Protein AF-A0A2K8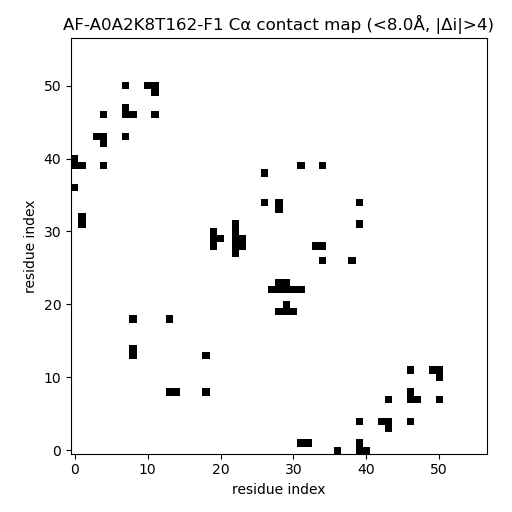T162-F1 (afdb_monomer)

Structure (mmCIF, N/CA/C/O backbone):
data_AF-A0A2K8T162-F1
#
_entry.id   AF-A0A2K8T162-F1
#
loop_
_atom_site.group_PDB
_atom_site.id
_atom_site.type_symbol
_atom_site.label_atom_id
_atom_site.label_alt_id
_atom_site.label_comp_id
_atom_site.label_asym_id
_atom_site.label_entity_id
_atom_site.label_seq_id
_atom_site.pdbx_PDB_ins_code
_atom_site.Cartn_x
_atom_site.Cartn_y
_atom_site.Cartn_z
_atom_site.occupancy
_atom_site.B_iso_or_equiv
_atom_site.auth_seq_id
_atom_site.auth_comp_id
_atom_site.auth_asym_id
_atom_site.auth_atom_id
_atom_site.pdbx_PDB_model_num
ATOM 1 N N . MET A 1 1 ? -8.330 -11.052 -2.930 1.00 64.44 1 MET A N 1
ATOM 2 C CA . MET A 1 1 ? -7.722 -9.821 -2.381 1.00 64.44 1 MET A CA 1
ATOM 3 C C . MET A 1 1 ? -6.260 -9.661 -2.808 1.00 64.44 1 MET A C 1
ATOM 5 O O . MET A 1 1 ? -5.982 -8.743 -3.564 1.00 64.44 1 MET A O 1
ATOM 9 N N . ILE A 1 2 ? -5.352 -10.590 -2.468 1.00 77.94 2 ILE A N 1
ATOM 10 C CA . ILE A 1 2 ? -3.912 -10.510 -2.827 1.00 77.94 2 ILE A CA 1
ATOM 11 C C . ILE A 1 2 ? -3.648 -10.331 -4.336 1.00 77.94 2 ILE A C 1
ATOM 13 O O . ILE A 1 2 ? -2.832 -9.499 -4.721 1.00 77.94 2 ILE A O 1
ATOM 17 N N . ALA A 1 3 ? -4.379 -11.048 -5.200 1.00 81.38 3 ALA A N 1
ATOM 18 C CA . ALA A 1 3 ? -4.235 -10.939 -6.658 1.00 81.38 3 ALA A CA 1
ATOM 19 C C . ALA A 1 3 ? -4.541 -9.530 -7.207 1.00 81.38 3 ALA A C 1
ATOM 21 O O . ALA A 1 3 ? -3.984 -9.108 -8.217 1.00 81.38 3 ALA A O 1
ATOM 22 N N . GLN A 1 4 ? -5.424 -8.787 -6.536 1.00 79.12 4 GLN A N 1
ATOM 23 C CA . GLN A 1 4 ? -5.776 -7.424 -6.925 1.00 79.12 4 GLN A CA 1
ATOM 24 C C . GLN A 1 4 ? -4.675 -6.443 -6.517 1.00 79.12 4 GLN A C 1
ATOM 26 O O . GLN A 1 4 ? -4.301 -5.568 -7.292 1.00 79.12 4 GLN A O 1
ATOM 31 N N . THR A 1 5 ? -4.097 -6.651 -5.335 1.00 81.88 5 THR A N 1
ATOM 32 C CA . THR A 1 5 ? -2.918 -5.925 -4.869 1.00 81.88 5 THR A CA 1
ATOM 33 C C . THR A 1 5 ? -1.717 -6.141 -5.796 1.00 81.88 5 THR A C 1
ATOM 35 O O . THR A 1 5 ? -1.012 -5.187 -6.097 1.00 81.88 5 THR A O 1
ATOM 38 N N . ASP A 1 6 ? -1.502 -7.369 -6.286 1.00 83.62 6 ASP A N 1
ATOM 39 C CA . ASP A 1 6 ? -0.440 -7.680 -7.258 1.00 83.62 6 ASP A CA 1
ATOM 40 C C . ASP A 1 6 ? -0.579 -6.866 -8.546 1.00 83.62 6 ASP A C 1
ATOM 42 O O . ASP A 1 6 ? 0.374 -6.211 -8.959 1.00 83.62 6 ASP A O 1
ATOM 46 N N . ARG A 1 7 ? -1.790 -6.816 -9.125 1.00 86.81 7 ARG A N 1
ATOM 47 C CA . ARG A 1 7 ? -2.051 -6.006 -10.327 1.00 86.81 7 ARG A CA 1
ATOM 48 C C . ARG A 1 7 ? -1.670 -4.543 -10.123 1.00 86.81 7 ARG A C 1
ATOM 50 O O . ARG A 1 7 ? -1.001 -3.978 -10.981 1.00 86.81 7 ARG A O 1
ATOM 57 N N . TYR A 1 8 ? -2.070 -3.939 -9.006 1.00 86.06 8 TYR A N 1
ATOM 58 C CA . TYR A 1 8 ? -1.773 -2.530 -8.752 1.00 86.06 8 TYR A CA 1
ATOM 59 C C . TYR A 1 8 ? -0.284 -2.268 -8.511 1.00 86.06 8 TYR A C 1
ATOM 61 O O . TYR A 1 8 ? 0.237 -1.278 -9.015 1.00 86.06 8 TYR A O 1
ATOM 69 N N . LEU A 1 9 ? 0.419 -3.165 -7.815 1.00 86.00 9 LEU A N 1
ATOM 70 C CA . LEU A 1 9 ? 1.873 -3.063 -7.649 1.00 86.00 9 LEU A CA 1
ATOM 71 C C . LEU A 1 9 ? 2.597 -3.132 -8.999 1.00 86.00 9 LEU A C 1
ATOM 73 O O . LEU A 1 9 ? 3.489 -2.325 -9.252 1.00 86.00 9 LEU A O 1
ATOM 77 N N . THR A 1 10 ? 2.171 -4.032 -9.895 1.00 85.75 10 THR A N 1
ATOM 78 C CA . THR A 1 10 ? 2.699 -4.096 -11.266 1.00 85.75 10 THR A CA 1
ATOM 79 C C . THR A 1 10 ? 2.419 -2.806 -12.036 1.00 85.75 10 THR A C 1
ATOM 81 O O . THR A 1 10 ? 3.329 -2.261 -12.657 1.00 85.75 10 THR A O 1
ATOM 84 N N . GLN A 1 11 ? 1.191 -2.278 -11.971 1.00 87.69 11 GLN A N 1
ATOM 85 C CA . GLN A 1 11 ? 0.830 -1.032 -12.659 1.00 87.69 11 GLN A CA 1
ATOM 86 C C . GLN A 1 11 ? 1.611 0.182 -12.142 1.00 87.69 11 GLN A C 1
ATOM 88 O O . GLN A 1 11 ? 1.946 1.061 -12.926 1.00 87.69 11 GLN A O 1
ATOM 93 N N . LEU A 1 12 ? 1.930 0.213 -10.848 1.00 86.38 12 LEU A N 1
ATOM 94 C CA . LEU A 1 12 ? 2.741 1.262 -10.229 1.00 86.38 12 LEU A CA 1
ATOM 95 C C . LEU A 1 12 ? 4.246 1.071 -10.427 1.00 86.38 12 LEU A C 1
ATOM 97 O O . LEU A 1 12 ? 5.011 1.940 -10.024 1.00 86.38 12 LEU A O 1
ATOM 101 N N . ASN A 1 13 ? 4.679 -0.059 -11.003 1.00 86.75 13 ASN A N 1
ATOM 102 C CA . ASN A 1 13 ? 6.094 -0.447 -11.056 1.00 86.75 13 ASN A CA 1
ATOM 103 C C . ASN A 1 13 ? 6.760 -0.401 -9.660 1.00 86.75 13 ASN A C 1
ATOM 105 O O . ASN A 1 13 ? 7.961 -0.169 -9.533 1.00 86.75 13 ASN A O 1
ATOM 109 N N . LEU A 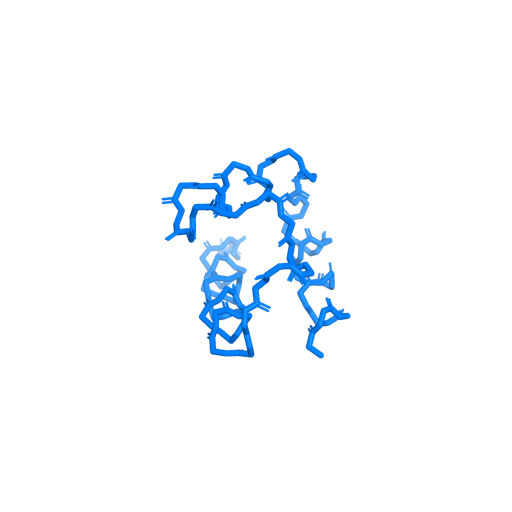1 14 ? 5.974 -0.652 -8.605 1.00 84.38 14 LEU A N 1
ATOM 110 C CA . LEU A 1 14 ? 6.455 -0.701 -7.227 1.00 84.38 14 LEU A CA 1
ATOM 111 C C . LEU A 1 14 ? 7.330 -1.938 -7.048 1.00 84.38 14 LEU A C 1
ATOM 113 O O . LEU A 1 14 ? 6.895 -3.066 -7.306 1.00 84.38 14 LEU A O 1
ATOM 117 N N . THR A 1 15 ? 8.553 -1.744 -6.562 1.00 84.69 15 THR A N 1
ATOM 118 C CA . THR A 1 15 ? 9.428 -2.879 -6.271 1.00 84.69 15 THR A CA 1
ATOM 119 C C . THR A 1 15 ? 8.906 -3.652 -5.052 1.00 84.69 15 THR A C 1
ATOM 121 O O . THR A 1 15 ? 8.287 -3.078 -4.146 1.00 84.69 15 THR A O 1
ATOM 124 N N . PR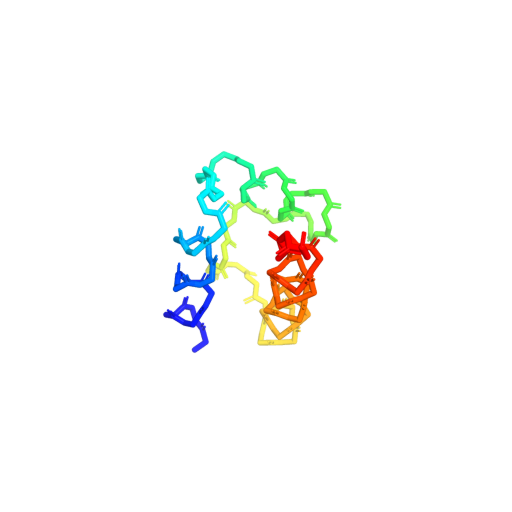O A 1 16 ? 9.160 -4.970 -4.967 1.00 80.62 16 PRO A N 1
ATOM 125 C CA . PRO A 1 16 ? 8.781 -5.761 -3.798 1.00 80.62 16 PRO A CA 1
ATOM 126 C C . PRO A 1 16 ? 9.450 -5.285 -2.497 1.00 80.62 16 PRO A C 1
ATOM 128 O O . PRO A 1 16 ? 8.959 -5.617 -1.419 1.00 80.62 16 PRO A O 1
ATOM 131 N N . GLU A 1 17 ? 10.548 -4.529 -2.578 1.00 87.06 17 GLU 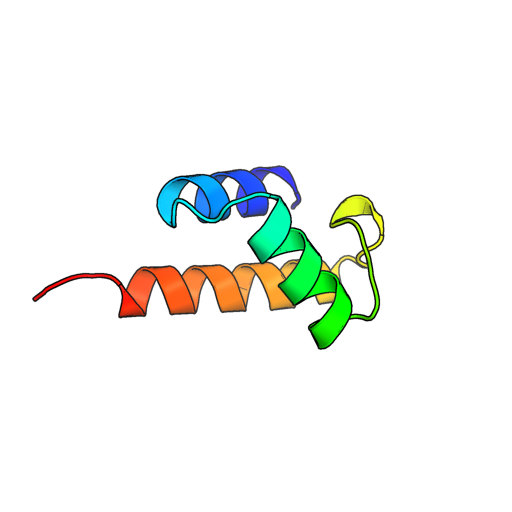A N 1
ATOM 132 C CA . GLU A 1 17 ? 11.189 -3.856 -1.441 1.00 87.06 17 GLU A CA 1
ATOM 133 C C . GLU A 1 17 ? 10.388 -2.639 -0.979 1.00 87.06 17 GLU A C 1
ATOM 135 O O . GLU A 1 17 ? 10.013 -2.595 0.189 1.00 87.06 17 GLU A O 1
ATOM 140 N N . GLN A 1 18 ? 10.006 -1.741 -1.893 1.00 85.44 18 GLN A N 1
ATOM 141 C CA . GLN A 1 18 ? 9.156 -0.585 -1.575 1.00 85.44 18 GLN A CA 1
ATOM 142 C C . GLN A 1 18 ? 7.808 -1.022 -0.990 1.00 85.44 18 GLN A C 1
ATOM 144 O O . GLN A 1 18 ? 7.339 -0.473 0.007 1.00 85.44 18 GLN A O 1
ATOM 149 N N . GLY A 1 19 ? 7.210 -2.073 -1.562 1.00 85.00 19 GLY A N 1
ATOM 150 C CA . GLY A 1 19 ? 6.011 -2.687 -1.000 1.00 85.00 19 GLY A CA 1
ATOM 151 C C . GLY A 1 19 ? 6.249 -3.216 0.417 1.00 85.00 19 GLY A C 1
ATOM 152 O O . GLY A 1 19 ? 5.421 -3.004 1.296 1.00 85.00 19 GLY A O 1
ATOM 153 N N . ARG A 1 20 ? 7.389 -3.866 0.678 1.00 88.31 20 ARG A N 1
ATOM 154 C CA . ARG A 1 20 ? 7.732 -4.372 2.016 1.00 88.31 20 ARG A CA 1
ATOM 155 C C . ARG A 1 20 ? 7.940 -3.257 3.032 1.00 88.31 20 ARG A C 1
ATOM 157 O O . ARG A 1 20 ? 7.434 -3.373 4.144 1.00 88.31 20 ARG A O 1
ATOM 164 N N . GLU A 1 21 ? 8.666 -2.208 2.664 1.00 91.00 21 GLU A N 1
ATOM 165 C CA . GLU A 1 21 ? 8.904 -1.053 3.529 1.00 91.00 21 GLU A CA 1
ATOM 166 C C . GLU A 1 21 ? 7.598 -0.354 3.888 1.00 91.00 21 GLU A C 1
ATOM 168 O O . GLU A 1 21 ? 7.366 -0.073 5.063 1.00 91.00 21 GLU A O 1
ATOM 173 N N . TYR A 1 22 ? 6.703 -0.160 2.915 1.00 89.06 22 TYR A N 1
ATOM 174 C CA . TYR A 1 22 ? 5.385 0.407 3.181 1.00 89.06 22 TYR A CA 1
ATOM 175 C C . TYR A 1 22 ? 4.603 -0.443 4.185 1.00 89.06 22 TYR A C 1
ATOM 177 O O . TYR A 1 22 ? 4.072 0.077 5.164 1.00 89.06 22 TYR A O 1
ATOM 185 N N . LEU A 1 23 ? 4.563 -1.763 3.985 1.00 91.75 23 LEU A N 1
ATOM 186 C CA . LEU A 1 23 ? 3.844 -2.667 4.884 1.00 91.75 23 LEU A CA 1
ATOM 187 C C . LEU A 1 23 ? 4.443 -2.678 6.296 1.00 91.75 23 LEU A C 1
ATOM 189 O O . LEU A 1 23 ? 3.703 -2.739 7.282 1.00 91.75 23 LEU A O 1
ATOM 193 N N . GLN A 1 24 ? 5.770 -2.587 6.394 1.00 93.75 24 GLN A N 1
ATOM 194 C CA . GLN A 1 24 ? 6.496 -2.537 7.657 1.00 93.75 24 GLN A CA 1
ATOM 195 C C . GLN A 1 24 ? 6.205 -1.219 8.389 1.00 93.75 24 GLN A C 1
ATOM 197 O O . GLN A 1 24 ? 5.946 -1.255 9.587 1.00 93.75 24 GLN A O 1
ATOM 202 N N . GLN A 1 25 ? 6.187 -0.082 7.689 1.00 93.19 25 GLN A N 1
ATOM 203 C CA . GLN A 1 25 ? 5.918 1.228 8.293 1.00 93.19 25 GLN A CA 1
ATOM 204 C C . GLN A 1 25 ? 4.440 1.438 8.651 1.00 93.19 25 GLN A C 1
ATOM 206 O O . GLN A 1 25 ? 4.139 1.968 9.716 1.00 93.19 25 GLN A O 1
ATOM 211 N N . LYS A 1 26 ? 3.514 1.023 7.779 1.00 93.00 26 LYS A N 1
ATOM 212 C CA . LYS A 1 26 ? 2.071 1.271 7.928 1.00 93.00 26 LYS A CA 1
ATOM 213 C C . LYS A 1 26 ? 1.390 0.257 8.851 1.00 93.00 26 LYS A C 1
ATOM 215 O O . LYS A 1 26 ? 0.571 0.643 9.677 1.00 93.00 26 LYS A O 1
ATOM 220 N N . TYR A 1 27 ? 1.726 -1.028 8.714 1.00 93.50 27 TYR A N 1
ATOM 221 C CA . TYR A 1 27 ? 1.044 -2.128 9.415 1.00 93.50 27 TYR A CA 1
ATOM 222 C C . TYR A 1 27 ? 1.963 -2.902 10.371 1.00 93.50 27 TYR A C 1
ATOM 224 O O . TYR A 1 27 ? 1.508 -3.816 11.056 1.00 93.50 27 TYR A O 1
ATOM 232 N N . GLY A 1 28 ? 3.268 -2.604 10.399 1.00 93.88 28 GLY A N 1
ATOM 233 C CA . GLY A 1 28 ? 4.247 -3.396 11.151 1.00 93.88 28 GLY A CA 1
ATOM 234 C C . GLY A 1 28 ? 4.555 -4.759 10.522 1.00 93.88 28 GLY A C 1
ATOM 235 O O . GLY A 1 28 ? 5.194 -5.596 11.161 1.00 93.88 28 GLY A O 1
ATOM 236 N N . LYS A 1 29 ? 4.116 -5.016 9.280 1.00 92.88 29 LYS A N 1
ATOM 237 C CA . LYS A 1 29 ? 4.133 -6.353 8.663 1.00 92.88 29 LYS A CA 1
ATOM 238 C C . LYS A 1 29 ? 5.111 -6.450 7.504 1.00 92.88 29 LYS A C 1
ATOM 240 O O . LYS A 1 29 ? 5.289 -5.516 6.738 1.00 92.88 29 LYS A O 1
ATOM 245 N N . ARG A 1 30 ? 5.723 -7.622 7.327 1.00 87.00 30 ARG A N 1
ATOM 246 C CA . ARG A 1 30 ? 6.714 -7.851 6.254 1.00 87.00 30 ARG A CA 1
ATOM 247 C C . ARG A 1 30 ? 6.138 -8.489 4.997 1.00 87.00 30 ARG A C 1
ATOM 249 O O . ARG A 1 30 ? 6.843 -8.621 4.002 1.00 87.00 30 ARG A O 1
ATOM 256 N N . SER A 1 31 ? 4.886 -8.934 5.037 1.00 87.06 31 SER A N 1
ATOM 257 C CA . SER A 1 31 ? 4.247 -9.590 3.902 1.00 87.06 31 SER A CA 1
ATOM 258 C C . SER A 1 31 ? 2.762 -9.279 3.859 1.00 87.06 31 SER A C 1
ATOM 260 O O . SER A 1 31 ? 2.095 -9.253 4.890 1.00 87.06 31 SER A O 1
ATOM 262 N N . ARG A 1 32 ? 2.237 -9.128 2.641 1.00 85.44 32 ARG A N 1
ATOM 263 C CA . ARG A 1 32 ? 0.803 -8.949 2.3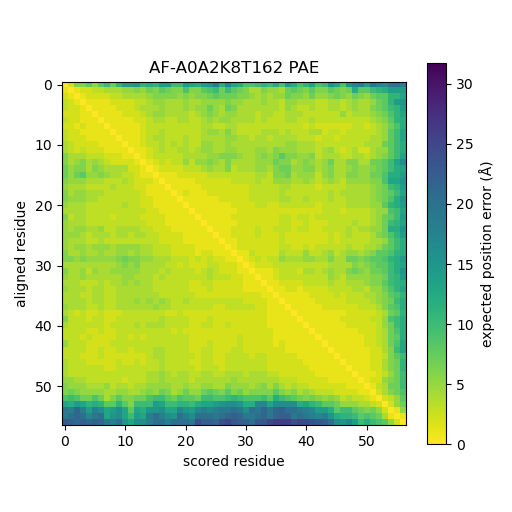75 1.00 85.44 32 ARG A CA 1
ATOM 264 C C . ARG A 1 32 ? -0.027 -10.135 2.861 1.00 85.44 32 ARG A C 1
ATOM 266 O O . ARG A 1 32 ? -1.189 -9.965 3.186 1.00 85.44 32 ARG A O 1
ATOM 273 N N . LEU A 1 33 ? 0.588 -11.315 2.953 1.00 87.56 33 LEU A N 1
ATOM 274 C CA . LEU A 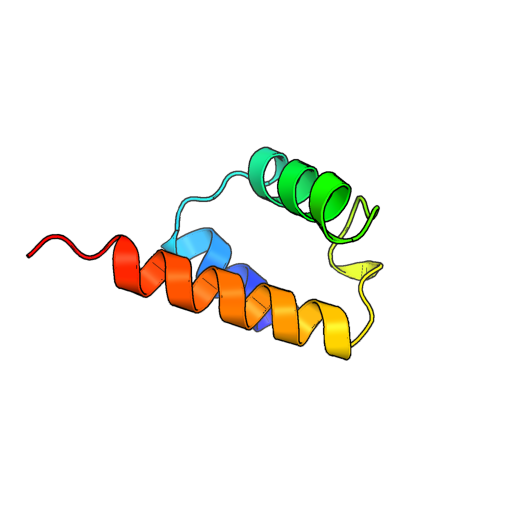1 33 ? -0.042 -12.522 3.496 1.00 87.56 33 LEU A CA 1
ATOM 275 C C . LEU A 1 33 ? -0.282 -12.447 5.010 1.00 87.56 33 LEU A C 1
ATOM 277 O O . LEU A 1 33 ? -1.040 -13.246 5.539 1.00 87.56 33 LEU A O 1
ATOM 281 N N . GLN A 1 34 ? 0.382 -11.523 5.709 1.00 89.94 34 GLN A N 1
ATOM 282 C CA . GLN A 1 34 ? 0.185 -11.308 7.144 1.00 89.94 34 GLN A CA 1
ATOM 283 C C . GLN A 1 34 ? -0.876 -10.234 7.423 1.00 89.94 34 GLN A C 1
ATOM 285 O O . GLN A 1 34 ? -1.211 -9.997 8.582 1.00 89.94 34 GLN A O 1
ATOM 290 N N . LEU A 1 35 ? -1.365 -9.545 6.389 1.00 90.38 35 LEU A N 1
ATOM 291 C CA . LEU A 1 35 ? -2.413 -8.542 6.529 1.00 90.38 35 LEU A CA 1
ATOM 292 C C . LEU A 1 35 ? -3.758 -9.230 6.762 1.00 90.38 35 LEU A C 1
ATOM 294 O O . LEU A 1 35 ? -4.070 -10.243 6.137 1.00 90.38 35 LEU A O 1
ATOM 298 N N . THR A 1 36 ? -4.560 -8.643 7.639 1.00 92.62 36 THR A N 1
ATOM 299 C CA . THR A 1 36 ? -5.980 -8.972 7.777 1.00 92.62 36 THR A CA 1
ATOM 300 C C . THR A 1 36 ? -6.759 -8.458 6.566 1.00 92.62 36 THR A C 1
ATOM 302 O O . THR A 1 36 ? -6.284 -7.579 5.844 1.00 92.62 36 THR A O 1
ATOM 305 N N . ASP A 1 37 ? -7.976 -8.956 6.344 1.00 89.69 37 ASP A N 1
ATOM 306 C CA . ASP A 1 37 ? -8.822 -8.499 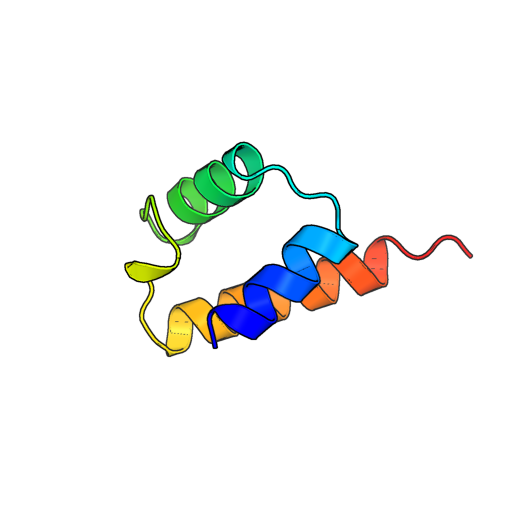5.234 1.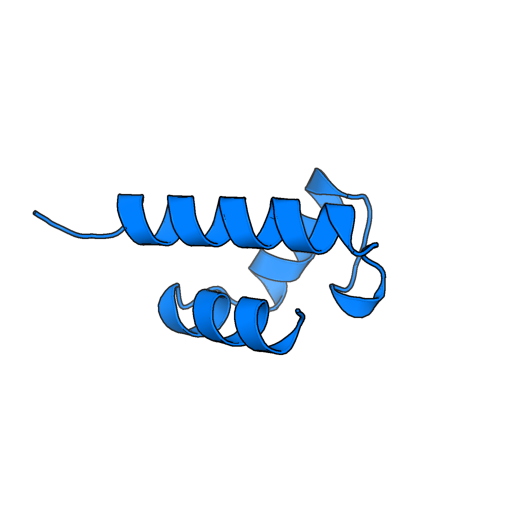00 89.69 37 ASP A CA 1
ATOM 307 C C . ASP A 1 37 ? -9.016 -6.974 5.223 1.00 89.69 37 ASP A C 1
ATOM 309 O O . ASP A 1 37 ? -8.921 -6.348 4.166 1.00 89.69 37 ASP A O 1
ATOM 313 N N . THR A 1 38 ? -9.198 -6.363 6.398 1.00 92.00 38 THR A N 1
ATOM 314 C CA . THR A 1 38 ? -9.328 -4.906 6.555 1.00 92.00 38 THR A CA 1
ATOM 315 C C . THR A 1 38 ? -8.057 -4.167 6.142 1.00 92.00 38 THR A C 1
ATOM 317 O O . THR A 1 38 ? -8.124 -3.154 5.451 1.00 92.00 38 THR A O 1
ATOM 320 N N . GLU A 1 39 ? -6.886 -4.676 6.518 1.00 92.81 39 GLU A N 1
ATOM 321 C CA . GLU A 1 39 ? -5.609 -4.058 6.148 1.00 92.81 39 GLU A CA 1
ATOM 322 C C . GLU A 1 39 ? -5.287 -4.244 4.666 1.00 92.81 39 GLU A C 1
ATOM 324 O O . GLU A 1 39 ? -4.713 -3.354 4.045 1.00 92.81 39 GLU A O 1
ATOM 329 N N . ILE A 1 40 ? -5.680 -5.373 4.066 1.00 90.94 40 ILE A N 1
ATOM 330 C CA . ILE A 1 40 ? -5.560 -5.544 2.616 1.00 90.94 40 ILE A CA 1
ATOM 331 C C . ILE A 1 40 ? -6.458 -4.543 1.884 1.00 90.94 40 ILE A C 1
ATOM 333 O O . ILE A 1 40 ? -6.038 -3.999 0.863 1.00 90.94 40 ILE A O 1
ATOM 337 N N . LEU A 1 41 ? -7.672 -4.292 2.379 1.00 91.19 41 LEU A N 1
ATOM 338 C CA . LEU A 1 41 ? -8.570 -3.289 1.805 1.00 91.19 41 LEU A CA 1
ATOM 339 C C . LEU A 1 41 ? -7.979 -1.878 1.876 1.00 91.19 41 LEU A C 1
ATOM 341 O O . LEU A 1 41 ? -7.935 -1.206 0.847 1.00 91.19 41 LEU A O 1
ATOM 345 N N . A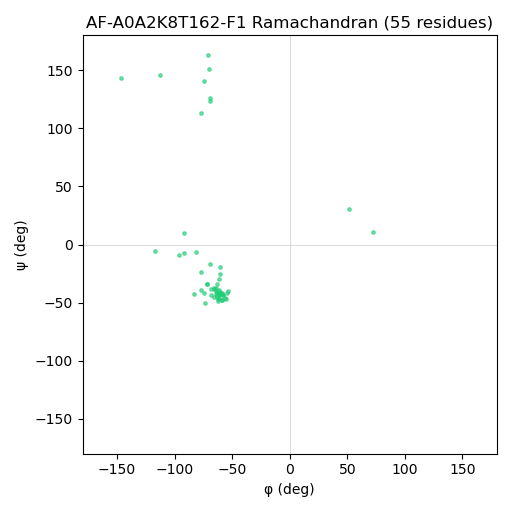SP A 1 42 ? -7.471 -1.467 3.042 1.00 91.31 42 ASP A N 1
ATOM 346 C CA . ASP A 1 42 ? -6.775 -0.181 3.219 1.00 91.31 42 ASP A CA 1
ATOM 347 C C . ASP A 1 42 ? -5.570 -0.066 2.272 1.00 91.31 42 ASP A C 1
ATOM 349 O O . ASP A 1 42 ? -5.387 0.940 1.584 1.00 91.31 42 ASP A O 1
ATOM 353 N N . PHE A 1 43 ? -4.790 -1.142 2.146 1.00 90.25 43 PHE A N 1
ATOM 354 C CA . PHE A 1 43 ? -3.638 -1.157 1.256 1.00 90.25 43 PHE A CA 1
ATOM 355 C C . PHE A 1 43 ? -4.037 -1.056 -0.224 1.00 90.25 43 PHE A C 1
ATOM 357 O O . PHE A 1 43 ? -3.382 -0.364 -1.001 1.00 90.25 43 PHE A O 1
ATOM 364 N N . ILE A 1 44 ? -5.127 -1.712 -0.633 1.00 89.62 44 ILE A N 1
ATOM 365 C CA . ILE A 1 44 ? -5.673 -1.590 -1.991 1.00 89.62 44 ILE A CA 1
ATOM 366 C C . ILE A 1 44 ? -6.133 -0.155 -2.273 1.00 89.62 44 ILE A C 1
ATOM 368 O O . ILE A 1 44 ? -5.903 0.338 -3.379 1.00 89.62 44 ILE A O 1
ATOM 372 N N . ASP A 1 45 ? -6.771 0.508 -1.309 1.00 90.38 45 ASP A N 1
ATOM 373 C CA . ASP A 1 45 ? -7.219 1.894 -1.457 1.00 90.38 45 ASP A CA 1
ATOM 374 C C . ASP A 1 45 ? -6.033 2.850 -1.650 1.00 90.38 45 ASP A C 1
ATOM 376 O O . ASP A 1 45 ? -5.996 3.620 -2.613 1.00 90.38 45 ASP A O 1
ATOM 380 N N . TYR A 1 46 ? -4.984 2.686 -0.839 1.00 88.75 46 TYR A N 1
ATOM 381 C CA . TYR A 1 46 ? -3.730 3.419 -1.003 1.00 88.75 46 TYR A CA 1
ATOM 382 C C . TYR A 1 46 ? -3.111 3.240 -2.401 1.00 88.75 46 TYR A C 1
ATOM 384 O O . TYR A 1 46 ? -2.716 4.222 -3.036 1.00 88.75 46 TYR A O 1
ATOM 392 N N . LEU A 1 47 ? -3.051 2.005 -2.916 1.00 88.88 47 LEU A N 1
ATOM 393 C CA . LEU A 1 47 ? -2.499 1.737 -4.250 1.00 88.88 47 LEU A CA 1
ATOM 394 C C . LEU A 1 47 ? -3.348 2.367 -5.366 1.00 88.88 47 LEU A C 1
ATOM 396 O O . LEU A 1 47 ? -2.800 2.888 -6.337 1.00 88.88 47 LEU A O 1
ATOM 400 N N . LYS A 1 48 ? -4.680 2.368 -5.235 1.00 89.19 48 LYS A N 1
ATOM 401 C CA . LYS A 1 48 ? -5.573 3.060 -6.182 1.00 89.19 48 LYS A CA 1
ATOM 402 C C . LYS A 1 48 ? -5.349 4.569 -6.177 1.00 89.19 48 LYS A C 1
ATOM 404 O O . LYS A 1 48 ? -5.316 5.183 -7.245 1.00 89.19 48 LYS A O 1
ATOM 409 N N . LEU A 1 49 ? -5.177 5.160 -4.996 1.00 88.94 49 LEU A N 1
ATOM 410 C CA . LEU A 1 49 ? -4.891 6.584 -4.868 1.00 88.94 49 LEU A CA 1
ATOM 411 C C . LEU A 1 49 ? -3.563 6.928 -5.550 1.00 88.94 49 LEU A C 1
ATOM 413 O O . LEU A 1 49 ? -3.519 7.849 -6.359 1.00 88.94 49 LEU A O 1
ATOM 417 N N . GLN A 1 50 ? -2.511 6.142 -5.303 1.00 85.19 50 GLN A N 1
ATOM 418 C CA . GLN A 1 50 ? -1.218 6.304 -5.976 1.00 85.19 50 GLN A CA 1
ATOM 419 C C . GLN A 1 50 ? -1.336 6.201 -7.501 1.00 85.19 50 GLN A C 1
ATOM 421 O O . GLN A 1 50 ? -0.787 7.041 -8.207 1.00 85.19 50 GLN A O 1
ATOM 426 N N . LEU A 1 51 ? -2.106 5.239 -8.019 1.00 85.06 51 LEU A N 1
ATOM 427 C CA . LEU A 1 51 ? -2.334 5.106 -9.464 1.00 85.06 51 LEU A CA 1
ATOM 428 C C . LEU A 1 51 ? -3.018 6.328 -10.066 1.00 85.06 51 LEU A C 1
ATOM 430 O O . LEU A 1 51 ? -2.671 6.747 -11.163 1.00 85.06 51 LEU A O 1
ATOM 434 N N . THR A 1 52 ? -3.971 6.901 -9.336 1.00 83.31 52 THR A N 1
ATOM 435 C CA . THR A 1 52 ? -4.717 8.080 -9.787 1.00 83.31 52 THR A CA 1
ATOM 436 C C . THR A 1 52 ? -3.844 9.337 -9.760 1.00 83.31 52 THR A C 1
ATOM 438 O O . THR A 1 52 ? -3.986 10.199 -10.620 1.00 83.31 52 THR A O 1
ATOM 441 N N . GLN A 1 53 ? -2.920 9.444 -8.799 1.00 76.00 53 GLN A N 1
ATOM 442 C CA . GLN A 1 53 ? -1.988 10.574 -8.695 1.00 76.00 53 GLN A CA 1
ATOM 443 C C . GLN A 1 53 ? -0.829 10.497 -9.699 1.00 76.00 53 GLN A C 1
ATOM 445 O O . GLN A 1 53 ? -0.258 11.526 -10.042 1.00 76.00 53 GLN A O 1
ATOM 450 N N . ASN A 1 54 ? -0.485 9.301 -10.184 1.00 63.72 54 ASN A N 1
ATOM 451 C CA . ASN A 1 54 ? 0.621 9.098 -11.121 1.00 63.72 54 ASN A CA 1
ATOM 452 C C . ASN A 1 54 ? 0.191 9.147 -12.604 1.00 63.72 54 ASN A C 1
ATOM 454 O O . ASN A 1 54 ? 0.985 8.802 -13.478 1.00 63.72 54 ASN A O 1
ATOM 458 N N . CYS A 1 55 ? -1.051 9.552 -12.906 1.00 45.75 55 CYS A N 1
ATOM 459 C CA . CYS A 1 55 ? -1.484 9.862 -14.270 1.00 45.75 55 CYS A CA 1
ATOM 460 C C . CYS A 1 55 ? -0.941 11.244 -14.683 1.00 45.75 55 CYS A C 1
ATOM 462 O O . CYS A 1 55 ? -1.386 12.243 -14.115 1.00 45.75 55 CYS A O 1
ATOM 464 N N . PRO A 1 56 ? -0.021 11.342 -15.662 1.00 47.78 56 PRO A N 1
ATOM 465 C CA . PRO A 1 56 ? 0.349 12.634 -16.219 1.00 47.78 56 PRO A CA 1
ATOM 466 C C . PRO A 1 56 ? -0.838 13.186 -17.023 1.00 47.78 56 PRO A C 1
ATOM 468 O O . PRO A 1 56 ? -1.355 12.505 -17.911 1.00 47.78 56 PRO A O 1
ATOM 471 N N . THR A 1 57 ? -1.290 14.391 -16.674 1.00 42.34 57 THR A N 1
ATOM 472 C CA . THR A 1 57 ? -2.091 15.259 -17.556 1.00 42.34 57 THR A CA 1
ATOM 473 C C . THR A 1 57 ? -1.277 15.711 -18.754 1.00 42.34 57 THR A C 1
ATOM 475 O O . THR A 1 57 ? -0.089 16.041 -18.530 1.00 42.34 57 THR A O 1
#

Secondary structure (DSSP, 8-state):
-HHHHHHHHHHTT--HHHHHHHHHHHHS-S-GGGS-HHHHHHHHHHHHHHHHHT---

Mean predicted aligned error: 4.54 Å

Radius of gyration: 10.97 Å; Cα contacts (8 Å, |Δi|>4): 41; chains: 1; bounding box: 20×28×29 Å

pLDDT: mean 84.64, std 11.0, range [42.34, 93.88]

Organism: NCBI:txid2038116

Foldseek 3Di:
DVVLLVVLCVLLVPDLVNVQVCCCVPPVDRDPVPDDPVRVVVSSVVSVVSNVVPDDD

Solvent-accessible surface area (backbone atoms only — not comparable to full-atom values): 3439 Å² total; per-residue (Å²): 111,71,71,59,47,49,53,47,35,62,75,67,67,54,48,76,62,60,54,29,53,49,34,36,74,76,71,70,32,77,47,79,87,74,49,51,75,67,54,48,51,53,50,44,51,52,48,53,52,51,56,64,70,69,58,84,130

Sequence (57 aa):
MIAQTDRYLTQLNLTPEQGREYLQQKYGKRSRLQLTDTEILDFIDYLKLQLTQNCPT